Protein AF-A0A7S2GH06-F1 (afdb_monomer_lite)

InterPro domains:
  IPR014729 Rossmann-like alpha/beta/alpha sandwich fold [G3DSA:3.40.50.620] (54-130)
  IPR015413 Methionyl/Leucyl tRNA synthetase [PF09334] (54-128)
  IPR023457 Methionine-tRNA synthetase, type 2 [PTHR43326] (43-130)
  IPR033911 Methioninyl-tRNA synthetase core domain [PR01041] (56-69)
  IPR033911 Methioninyl-tRNA synthetase core domain [PR01041] (88-102)

Secondary structure (DSSP, 8-state):
--------------------------SSTTHHHHHHGGGS------TTTTPPEEEEEEEEEE-SS---HHHHHHHHHHHHHHHHHHHTT-EEEEEEEEE--SHHHHHHHHHHTS-HHHHHHHHHHHHHTT-

pLDDT: mean 76.72, std 24.03, range [38.84, 98.38]

Sequence (131 aa):
ASSRPATLALRRAAAATRAPLAVPLVMTQRVRSLVASAAGTAEVSDLTADAKPFYVTTPIYYVNGSPHLGHAYTTLACDVLARFKRLDGYEVKFLTGTDEHGQKVEQSAVAAGETPQAFADRVSATFRALG

Organism: NCBI:txid156173

Structure (mmCIF, N/CA/C/O backbone):
data_AF-A0A7S2GH06-F1
#
_entry.id   AF-A0A7S2GH06-F1
#
loop_
_atom_site.group_PDB
_atom_site.id
_atom_site.type_symbol
_atom_site.label_atom_id
_atom_site.label_alt_id
_atom_site.label_comp_id
_atom_site.label_asym_id
_atom_site.label_entity_id
_atom_site.label_seq_id
_atom_site.pdbx_PDB_ins_code
_atom_site.Cartn_x
_atom_site.Cartn_y
_atom_site.Cartn_z
_atom_site.occupancy
_atom_site.B_iso_or_equiv
_atom_site.auth_seq_id
_atom_site.auth_comp_id
_atom_site.auth_asym_id
_atom_site.auth_atom_id
_atom_site.pdbx_PDB_model_num
ATOM 1 N N . ALA A 1 1 ? -2.613 62.496 -58.511 1.00 41.72 1 ALA A N 1
ATOM 2 C CA . ALA A 1 1 ? -1.453 61.616 -58.249 1.00 41.72 1 ALA A CA 1
ATOM 3 C C . ALA A 1 1 ? -1.589 61.079 -56.832 1.00 41.72 1 ALA A C 1
ATOM 5 O O . ALA A 1 1 ? -1.888 61.869 -55.958 1.00 41.72 1 ALA A O 1
ATOM 6 N N . SER A 1 2 ? -1.455 59.808 -56.490 1.00 48.66 2 SER A N 1
ATOM 7 C CA . SER A 1 2 ? -1.359 58.550 -57.225 1.00 48.66 2 SER A CA 1
ATOM 8 C C . SER A 1 2 ? -1.659 57.474 -56.180 1.00 48.66 2 SER A C 1
ATOM 10 O O . SER A 1 2 ? -1.098 57.504 -55.087 1.00 48.66 2 SER A O 1
ATOM 12 N N . SER A 1 3 ? -2.527 56.539 -56.521 1.00 49.22 3 SER A N 1
ATOM 13 C CA . SER A 1 3 ? -2.789 55.310 -55.786 1.00 49.22 3 SER A CA 1
ATOM 14 C C . SER A 1 3 ? -1.538 54.425 -55.719 1.00 49.22 3 SER A C 1
ATOM 16 O O . SER A 1 3 ? -0.927 54.158 -56.751 1.00 49.22 3 SER A O 1
ATOM 18 N N . ARG A 1 4 ? -1.191 53.909 -54.531 1.00 48.44 4 ARG A N 1
ATOM 19 C CA . ARG A 1 4 ? -0.442 52.648 -54.368 1.00 48.44 4 ARG A CA 1
ATOM 20 C C . ARG A 1 4 ? -0.920 51.922 -53.099 1.00 48.44 4 ARG A C 1
ATOM 22 O O . ARG A 1 4 ? -1.074 52.578 -52.072 1.00 48.44 4 ARG A O 1
ATOM 29 N N . PRO A 1 5 ? -1.190 50.606 -53.160 1.00 48.47 5 PRO A N 1
ATOM 30 C CA . PRO A 1 5 ? -1.739 49.852 -52.039 1.00 48.47 5 PRO A CA 1
ATOM 31 C C . PRO A 1 5 ? -0.641 49.469 -51.039 1.00 48.47 5 PRO A C 1
ATOM 33 O O . PRO A 1 5 ? 0.493 49.184 -51.422 1.00 48.47 5 PRO A O 1
ATOM 36 N N . ALA A 1 6 ? -0.991 49.425 -49.753 1.00 47.69 6 ALA A N 1
ATOM 37 C CA . ALA A 1 6 ? -0.173 48.790 -48.729 1.00 47.69 6 ALA A CA 1
ATOM 38 C C . ALA A 1 6 ? -0.201 47.270 -48.953 1.00 47.69 6 ALA A C 1
ATOM 40 O O . ALA A 1 6 ? -1.195 46.603 -48.669 1.00 47.69 6 ALA A O 1
ATOM 41 N N . THR A 1 7 ? 0.872 46.721 -49.516 1.00 47.91 7 THR A N 1
ATOM 42 C CA . THR A 1 7 ? 1.028 45.277 -49.700 1.00 47.91 7 THR A CA 1
ATOM 43 C C . THR A 1 7 ? 1.185 44.616 -48.331 1.00 47.91 7 THR A C 1
ATOM 45 O O . THR A 1 7 ? 2.212 44.753 -47.669 1.00 47.91 7 THR A O 1
ATOM 48 N N . LEU A 1 8 ? 0.146 43.902 -47.904 1.00 43.34 8 LEU A N 1
ATOM 49 C CA . LEU A 1 8 ? 0.136 43.035 -46.731 1.00 43.34 8 LEU A CA 1
ATOM 50 C C . LEU A 1 8 ? 1.143 41.890 -46.946 1.00 43.34 8 LEU A C 1
ATOM 52 O O . LEU A 1 8 ? 0.838 40.889 -47.592 1.00 43.34 8 LEU A O 1
ATOM 56 N N . ALA A 1 9 ? 2.362 42.033 -46.426 1.00 42.50 9 ALA A N 1
ATOM 57 C CA . ALA A 1 9 ? 3.323 40.938 -46.377 1.00 42.50 9 ALA A CA 1
ATOM 58 C C . ALA A 1 9 ? 2.892 39.956 -45.277 1.00 42.50 9 ALA A C 1
ATOM 60 O O . ALA A 1 9 ? 3.202 40.129 -44.098 1.00 42.50 9 ALA A O 1
ATOM 61 N N . LEU A 1 10 ? 2.139 38.930 -45.674 1.00 42.72 10 LEU A N 1
ATOM 62 C CA . LEU A 1 10 ? 1.769 37.799 -44.833 1.00 42.72 10 LEU A CA 1
ATOM 63 C C . LEU A 1 10 ? 3.057 37.095 -44.362 1.00 42.72 10 LEU A C 1
ATOM 65 O O . LEU A 1 10 ? 3.658 36.305 -45.092 1.00 42.72 10 LEU A O 1
ATOM 69 N N . ARG A 1 11 ? 3.521 37.394 -43.144 1.00 41.22 11 ARG A N 1
ATOM 70 C CA . ARG A 1 11 ? 4.573 36.609 -42.490 1.00 41.22 11 ARG A CA 1
ATOM 71 C C . ARG A 1 11 ? 4.021 35.205 -42.252 1.00 41.22 11 ARG A C 1
ATOM 73 O O . ARG A 1 11 ? 3.223 34.995 -41.344 1.00 41.22 11 ARG A O 1
ATOM 80 N N . ARG A 1 12 ? 4.446 34.239 -43.071 1.00 39.88 12 ARG A N 1
ATOM 81 C CA . ARG A 1 12 ? 4.288 32.814 -42.766 1.00 39.88 12 ARG A CA 1
ATOM 82 C C . ARG A 1 12 ? 4.950 32.555 -41.413 1.00 39.88 12 ARG A C 1
ATOM 84 O O . ARG A 1 12 ? 6.163 32.701 -41.288 1.00 39.88 12 ARG A O 1
ATOM 91 N N . ALA A 1 13 ? 4.157 32.183 -40.413 1.00 44.97 13 ALA A N 1
ATOM 92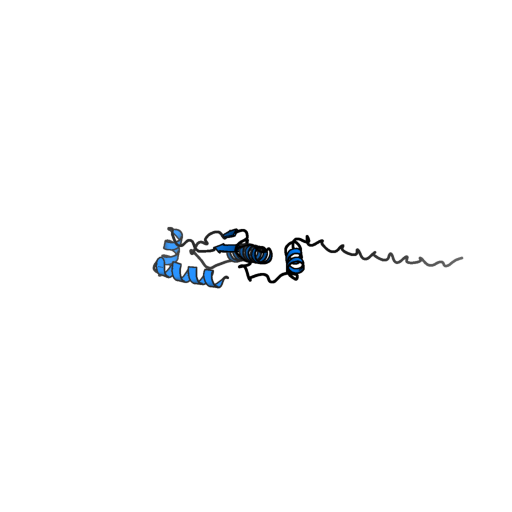 C CA . ALA A 1 13 ? 4.683 31.539 -39.223 1.00 44.97 13 ALA A CA 1
ATOM 93 C C . ALA A 1 13 ? 5.398 30.266 -39.692 1.00 44.97 13 ALA A C 1
ATOM 95 O O . ALA A 1 13 ? 4.770 29.370 -40.260 1.00 44.97 13 ALA A O 1
ATOM 96 N N . ALA A 1 14 ? 6.720 30.220 -39.535 1.00 43.94 14 ALA A N 1
ATOM 97 C CA . ALA A 1 14 ? 7.461 28.986 -39.705 1.00 43.94 14 ALA A CA 1
ATOM 98 C C . ALA A 1 14 ? 6.895 27.991 -38.688 1.00 43.94 14 ALA A C 1
ATOM 100 O O . ALA A 1 14 ? 6.964 28.226 -37.481 1.00 43.94 14 ALA A O 1
ATOM 101 N N . ALA A 1 15 ? 6.277 26.918 -39.179 1.00 47.78 15 ALA A N 1
ATOM 102 C CA . ALA A 1 15 ? 5.907 25.791 -38.349 1.00 47.78 15 ALA A CA 1
ATOM 103 C C . ALA A 1 15 ? 7.196 25.280 -37.701 1.00 47.78 15 ALA A C 1
ATOM 105 O O . ALA A 1 15 ? 8.061 24.728 -38.379 1.00 47.78 15 ALA A O 1
ATOM 106 N N . ALA A 1 16 ? 7.351 25.529 -36.402 1.00 48.31 16 ALA A N 1
ATOM 107 C CA . ALA A 1 16 ? 8.402 24.921 -35.616 1.00 48.31 16 ALA A CA 1
ATOM 108 C C . ALA A 1 16 ? 8.134 23.414 -35.618 1.00 48.31 16 ALA A C 1
ATOM 110 O O . ALA A 1 16 ? 7.308 22.911 -34.857 1.00 48.31 16 ALA A O 1
ATOM 111 N N . THR A 1 17 ? 8.795 22.694 -36.521 1.00 45.53 17 THR A N 1
ATOM 112 C CA . THR A 1 17 ? 8.937 21.244 -36.451 1.00 45.53 17 THR A CA 1
ATOM 113 C C . THR A 1 17 ? 9.560 20.934 -35.100 1.00 45.53 17 THR A C 1
ATOM 115 O O . THR A 1 17 ? 10.760 21.116 -34.901 1.00 45.53 17 THR A O 1
ATOM 118 N N . ARG A 1 18 ? 8.723 20.527 -34.140 1.00 45.78 18 ARG A N 1
ATOM 119 C CA . ARG A 1 18 ? 9.179 19.925 -32.890 1.00 45.78 18 ARG A CA 1
ATOM 120 C C . ARG A 1 18 ? 10.086 18.764 -33.277 1.00 45.78 18 ARG A C 1
ATOM 122 O O . ARG A 1 18 ? 9.625 17.808 -33.897 1.00 45.78 18 ARG A O 1
ATOM 129 N N . ALA A 1 19 ? 11.368 18.878 -32.941 1.00 43.59 19 ALA A N 1
ATOM 130 C CA . ALA A 1 19 ? 12.280 17.751 -32.996 1.00 43.59 19 ALA A CA 1
ATOM 131 C C . ALA A 1 19 ? 11.641 16.586 -32.220 1.00 43.59 19 ALA A C 1
ATOM 133 O O . ALA A 1 19 ? 11.055 16.829 -31.155 1.00 43.59 19 ALA A O 1
ATOM 134 N N . PRO A 1 20 ? 11.697 15.346 -32.733 1.00 42.47 20 PRO A N 1
ATOM 135 C CA . PRO A 1 20 ? 11.229 14.208 -31.966 1.00 42.47 20 PRO A CA 1
ATOM 136 C C . PRO A 1 20 ? 12.015 14.188 -30.654 1.00 42.47 20 PRO A C 1
ATOM 138 O O . PRO A 1 20 ? 13.245 14.260 -30.660 1.00 42.47 20 PRO A O 1
ATOM 141 N N . LEU A 1 21 ? 11.301 14.149 -29.526 1.00 40.09 21 LEU A N 1
ATOM 142 C CA . LEU A 1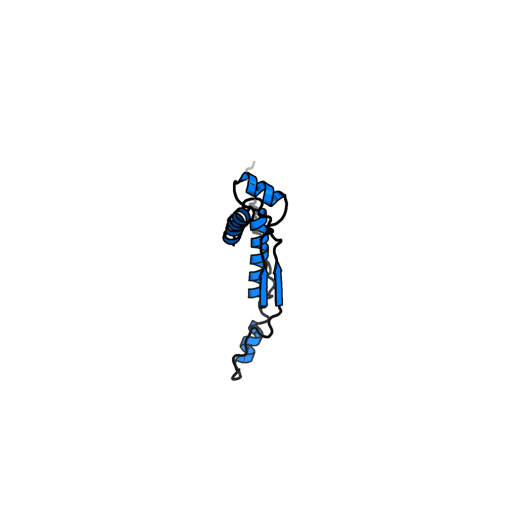 21 ? 11.908 13.843 -28.235 1.00 40.09 21 LEU A CA 1
ATOM 143 C C . LEU A 1 21 ? 12.668 12.531 -28.424 1.00 40.09 21 LEU A C 1
ATOM 145 O O . LEU A 1 21 ? 12.059 11.502 -28.713 1.00 40.09 21 LEU A O 1
ATOM 149 N N . ALA A 1 22 ? 13.995 12.592 -28.336 1.00 40.91 22 ALA A N 1
ATOM 150 C CA . ALA A 1 22 ? 14.839 11.416 -28.367 1.00 40.91 22 ALA A CA 1
ATOM 151 C C . ALA A 1 22 ? 14.491 10.585 -27.132 1.00 40.91 22 ALA A C 1
ATOM 153 O O . ALA A 1 22 ? 14.969 10.853 -26.032 1.00 40.91 22 ALA A O 1
ATOM 154 N N . VAL A 1 23 ? 13.607 9.605 -27.307 1.00 43.12 23 VAL A N 1
ATOM 155 C CA . VAL A 1 23 ? 13.464 8.521 -26.345 1.00 43.12 23 VAL A CA 1
ATOM 156 C C . VAL A 1 23 ? 14.834 7.846 -26.331 1.00 43.12 23 VAL A C 1
ATOM 158 O O . VAL A 1 23 ? 15.273 7.382 -27.389 1.00 43.12 23 VAL A O 1
ATOM 161 N N . PRO A 1 24 ? 15.572 7.866 -25.208 1.00 39.53 24 PRO A N 1
ATOM 162 C CA . PRO A 1 24 ? 16.877 7.240 -25.168 1.00 39.53 24 PRO A CA 1
ATOM 163 C C . PRO A 1 24 ? 16.681 5.773 -25.539 1.00 39.53 24 PRO A C 1
ATOM 165 O O . PRO A 1 24 ? 15.827 5.084 -24.983 1.00 39.53 24 PRO A O 1
ATOM 168 N N . LEU A 1 25 ? 17.446 5.333 -26.536 1.00 48.78 25 LEU A N 1
ATOM 169 C CA . LEU A 1 25 ? 17.474 3.982 -27.080 1.00 48.78 25 LEU A CA 1
ATOM 170 C C . LEU A 1 25 ? 18.063 3.010 -26.038 1.00 48.78 25 LEU A C 1
ATOM 172 O O . LEU A 1 25 ? 19.080 2.371 -26.274 1.00 48.78 25 LEU A O 1
ATOM 176 N N . VAL A 1 26 ? 17.444 2.897 -24.864 1.00 46.16 26 VAL A N 1
ATOM 177 C CA . VAL A 1 26 ? 17.712 1.852 -23.863 1.00 46.16 26 VAL A CA 1
ATOM 178 C C . VAL A 1 26 ? 16.714 0.717 -24.103 1.00 46.16 26 VAL A C 1
ATOM 180 O O . VAL A 1 26 ? 16.029 0.239 -23.215 1.00 46.16 26 VAL A O 1
ATOM 183 N N . MET A 1 27 ? 16.554 0.338 -25.370 1.00 45.56 27 MET A N 1
ATOM 184 C CA . MET A 1 27 ? 15.668 -0.748 -25.797 1.00 45.56 27 MET A CA 1
ATOM 185 C C . MET A 1 27 ? 16.312 -1.537 -26.946 1.00 45.56 27 MET A C 1
ATOM 187 O O . MET A 1 27 ? 15.642 -2.007 -27.857 1.00 45.56 27 MET A O 1
ATOM 191 N N . THR A 1 28 ? 17.646 -1.637 -26.962 1.00 43.97 28 THR A N 1
ATOM 192 C CA . THR A 1 28 ? 18.376 -2.332 -28.042 1.00 43.97 28 THR A CA 1
ATOM 193 C C . THR A 1 28 ? 19.520 -3.229 -27.584 1.00 43.97 28 THR A C 1
ATOM 195 O O . THR A 1 28 ? 19.998 -4.026 -28.391 1.00 43.97 28 THR A O 1
ATOM 198 N N . GLN A 1 29 ? 19.936 -3.216 -26.313 1.00 46.53 29 GLN A N 1
ATOM 199 C CA . GLN A 1 29 ? 21.037 -4.094 -25.892 1.00 46.53 29 GLN A CA 1
ATOM 200 C C . GLN A 1 29 ? 20.652 -5.573 -25.725 1.00 46.53 29 GLN A C 1
ATOM 202 O O . GLN A 1 29 ? 21.541 -6.414 -25.789 1.00 46.53 29 GLN A O 1
ATOM 207 N N . ARG A 1 30 ? 19.361 -5.930 -25.634 1.00 51.22 30 ARG A N 1
ATOM 208 C CA . ARG A 1 30 ? 18.932 -7.347 -25.626 1.00 51.22 30 ARG A CA 1
ATOM 209 C C . ARG A 1 30 ? 18.464 -7.895 -26.980 1.00 51.22 30 ARG A C 1
ATOM 211 O O . ARG A 1 30 ? 18.471 -9.103 -27.166 1.00 51.22 30 ARG A O 1
ATOM 218 N N . VAL A 1 31 ? 18.163 -7.048 -27.971 1.00 42.66 31 VAL A N 1
ATOM 219 C CA . VAL A 1 31 ? 17.833 -7.529 -29.334 1.00 42.66 31 VAL A CA 1
ATOM 220 C C . VAL A 1 31 ? 19.095 -7.947 -30.106 1.00 42.66 31 VAL A C 1
ATOM 222 O O . VAL A 1 31 ? 19.027 -8.780 -31.006 1.00 42.66 31 VAL A O 1
ATOM 225 N N . ARG A 1 32 ? 20.280 -7.449 -29.717 1.00 38.84 32 ARG A N 1
ATOM 226 C CA . ARG A 1 32 ? 21.554 -7.880 -30.317 1.00 38.84 32 ARG A CA 1
ATOM 227 C C . ARG A 1 32 ? 21.957 -9.318 -29.975 1.00 38.84 32 ARG A C 1
ATOM 229 O O . ARG A 1 32 ? 22.604 -9.937 -30.812 1.00 38.84 32 ARG A O 1
ATOM 236 N N . SER A 1 33 ? 21.580 -9.870 -28.815 1.00 39.81 33 SER A N 1
ATOM 237 C CA . SER A 1 33 ? 21.909 -11.278 -28.521 1.00 39.81 33 SER A CA 1
ATOM 238 C C . SER A 1 33 ? 20.970 -12.259 -29.230 1.00 39.81 33 SER A C 1
ATOM 240 O O . SER A 1 33 ? 21.391 -13.363 -29.565 1.00 39.81 33 SER A O 1
ATOM 242 N N . LEU A 1 34 ? 19.741 -11.838 -29.557 1.00 47.16 34 LEU A N 1
ATOM 243 C CA . LEU A 1 34 ? 18.762 -12.696 -30.230 1.00 47.16 34 LEU A CA 1
ATOM 244 C C . LEU A 1 34 ? 19.190 -13.072 -31.661 1.00 47.16 34 LEU A C 1
ATOM 246 O O . LEU A 1 34 ? 18.921 -14.177 -32.116 1.00 47.16 34 LEU A O 1
ATOM 250 N N . VAL A 1 35 ? 19.903 -12.180 -32.359 1.00 45.97 35 VAL A N 1
ATOM 251 C CA . VAL A 1 35 ? 20.387 -12.434 -33.731 1.00 45.97 35 VAL A CA 1
ATOM 252 C C . VAL A 1 35 ? 21.715 -13.208 -33.744 1.00 45.97 35 VAL A C 1
ATOM 254 O O . VAL A 1 35 ? 22.010 -13.896 -34.716 1.00 45.97 35 VAL A O 1
ATOM 257 N N . ALA A 1 36 ? 22.494 -13.175 -32.656 1.00 44.28 36 ALA A N 1
ATOM 258 C CA . ALA A 1 36 ? 23.719 -13.973 -32.532 1.00 44.28 36 ALA A CA 1
ATOM 259 C C . ALA A 1 36 ? 23.437 -15.461 -32.236 1.00 44.28 36 ALA A C 1
ATOM 261 O O . ALA A 1 36 ? 24.230 -16.323 -32.603 1.00 44.28 36 ALA A O 1
ATOM 262 N N . SER A 1 37 ? 22.295 -15.771 -31.610 1.00 45.72 37 SER A N 1
ATOM 263 C CA . SER A 1 37 ? 21.921 -17.139 -31.219 1.00 45.72 37 SER A CA 1
ATOM 264 C C . SER A 1 37 ? 21.328 -17.987 -32.354 1.00 45.72 37 SER A C 1
ATOM 266 O O . SER A 1 37 ? 21.136 -19.186 -32.173 1.00 45.72 37 SER A O 1
ATOM 268 N N . ALA A 1 38 ? 21.043 -17.416 -33.528 1.00 49.47 38 ALA A N 1
ATOM 269 C CA . ALA A 1 38 ? 20.403 -18.144 -34.630 1.00 49.47 38 ALA A CA 1
ATOM 270 C C . ALA A 1 38 ? 21.324 -19.163 -35.343 1.00 49.47 38 ALA A C 1
ATOM 272 O O . ALA A 1 38 ? 20.875 -19.853 -36.254 1.00 49.47 38 ALA A O 1
ATOM 273 N N . ALA A 1 39 ? 22.599 -19.268 -34.946 1.00 52.34 39 ALA A N 1
ATOM 274 C CA . ALA A 1 39 ? 23.596 -20.142 -35.574 1.00 52.34 39 ALA A CA 1
ATOM 275 C C . ALA A 1 39 ? 23.965 -21.398 -34.756 1.00 52.34 39 ALA A C 1
ATOM 277 O O . ALA A 1 39 ? 24.857 -22.140 -35.158 1.00 52.34 39 ALA A O 1
ATOM 278 N N . GLY A 1 40 ? 23.302 -21.669 -33.629 1.00 42.84 40 GLY A N 1
ATOM 279 C CA . GLY A 1 40 ? 23.596 -22.848 -32.816 1.00 42.84 40 GLY A CA 1
ATOM 280 C C . GLY A 1 40 ? 22.371 -23.325 -32.056 1.00 42.84 40 GLY A C 1
ATOM 281 O O . GLY A 1 40 ? 21.624 -22.517 -31.514 1.00 42.84 40 GLY A O 1
ATOM 282 N N . THR A 1 41 ? 22.168 -24.640 -32.032 1.00 47.28 41 THR A N 1
ATOM 283 C CA . THR A 1 41 ? 21.196 -25.332 -31.180 1.00 47.28 41 THR A CA 1
ATOM 284 C C . THR A 1 41 ? 21.442 -24.946 -29.720 1.00 47.28 41 THR A C 1
ATOM 286 O O . THR A 1 41 ? 22.324 -25.505 -29.072 1.00 47.28 41 THR A O 1
ATOM 289 N N . ALA A 1 42 ? 20.720 -23.942 -29.231 1.00 46.69 42 ALA A N 1
ATOM 290 C CA . ALA A 1 42 ? 20.826 -23.453 -27.867 1.00 46.69 42 ALA A CA 1
ATOM 291 C C . ALA A 1 42 ? 19.669 -24.027 -27.048 1.00 46.69 42 ALA A C 1
ATOM 293 O O . ALA A 1 42 ? 18.500 -23.767 -27.335 1.00 46.69 42 ALA A O 1
ATOM 294 N N . GLU A 1 43 ? 20.027 -24.829 -26.047 1.00 47.69 43 GLU A N 1
ATOM 295 C CA . GLU A 1 43 ? 19.182 -25.183 -24.909 1.00 47.69 43 GLU A CA 1
ATOM 296 C C . GLU A 1 43 ? 18.432 -23.941 -24.409 1.00 47.69 43 GLU A C 1
ATOM 298 O O . GLU A 1 43 ? 19.015 -22.857 -24.308 1.00 47.69 43 GLU A O 1
ATOM 303 N N . VAL A 1 44 ? 17.144 -24.094 -24.095 1.00 49.31 44 VAL A N 1
ATOM 304 C CA . VAL A 1 44 ? 16.319 -23.035 -23.502 1.00 49.31 44 VAL A CA 1
ATOM 305 C C . VAL A 1 44 ? 16.795 -22.832 -22.063 1.00 49.31 44 VAL A C 1
ATOM 307 O O . VAL A 1 44 ? 16.210 -23.355 -21.118 1.00 49.31 44 VAL A O 1
ATOM 310 N N . SER A 1 45 ? 17.911 -22.127 -21.887 1.00 52.97 45 SER A N 1
ATOM 311 C CA . SER A 1 45 ? 18.326 -21.650 -20.578 1.00 52.97 45 SER A CA 1
ATOM 312 C C . SER A 1 45 ? 17.324 -20.599 -20.117 1.00 52.97 45 SER A C 1
ATOM 314 O O . SER A 1 45 ? 16.865 -19.755 -20.890 1.00 52.97 45 SER A O 1
ATOM 316 N N . ASP A 1 46 ? 16.932 -20.703 -18.852 1.00 56.19 46 ASP A N 1
ATOM 317 C CA . ASP A 1 46 ? 16.000 -19.790 -18.213 1.00 56.19 46 ASP A CA 1
ATOM 318 C C . ASP A 1 46 ? 16.502 -18.344 -18.362 1.00 56.19 46 ASP A C 1
ATOM 320 O O . ASP A 1 46 ? 17.454 -17.920 -17.706 1.00 56.19 46 ASP A O 1
ATOM 324 N N . LEU A 1 47 ? 15.861 -17.583 -19.254 1.00 54.78 47 LEU A N 1
ATOM 325 C CA . LEU A 1 47 ? 16.188 -16.189 -19.582 1.00 54.78 47 LEU A CA 1
ATOM 326 C C . LEU A 1 47 ? 16.095 -15.245 -18.366 1.00 54.78 47 LEU A C 1
ATOM 328 O O . LEU A 1 47 ? 16.430 -14.060 -18.483 1.00 54.78 47 LEU A O 1
ATOM 332 N N . THR A 1 48 ? 15.624 -15.747 -17.221 1.00 54.81 48 THR A N 1
ATOM 333 C CA . THR A 1 48 ? 15.510 -15.012 -15.961 1.00 54.81 48 THR A CA 1
ATOM 334 C C . THR A 1 48 ? 16.708 -15.188 -15.025 1.00 54.81 48 THR A C 1
ATOM 336 O O . THR A 1 48 ? 16.906 -14.330 -14.169 1.00 54.81 48 THR A O 1
ATOM 339 N N . ALA A 1 49 ? 17.567 -16.197 -15.226 1.00 58.75 49 ALA A N 1
ATOM 340 C CA . ALA A 1 49 ? 18.666 -16.510 -14.303 1.00 58.75 49 ALA 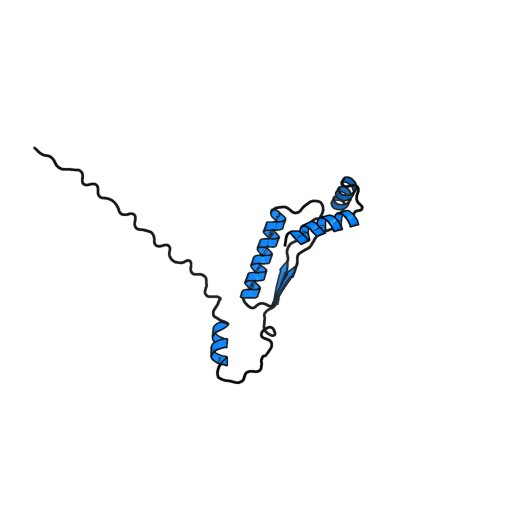A CA 1
ATOM 341 C C . ALA A 1 49 ? 19.731 -15.394 -14.166 1.00 58.75 49 ALA A C 1
ATOM 343 O O . ALA A 1 49 ? 20.406 -15.315 -13.144 1.00 58.75 49 ALA A O 1
ATOM 344 N N . ASP A 1 50 ? 19.840 -14.501 -15.160 1.00 74.88 50 ASP A N 1
ATOM 345 C CA . ASP A 1 50 ? 20.755 -13.343 -15.175 1.00 74.88 50 ASP A CA 1
ATOM 346 C C . ASP A 1 50 ? 20.033 -11.983 -15.020 1.00 74.88 50 ASP A C 1
ATOM 348 O O . ASP A 1 50 ? 20.618 -10.912 -15.230 1.00 74.88 50 ASP A O 1
ATOM 352 N N . ALA A 1 51 ? 18.732 -11.972 -14.710 1.00 84.25 51 ALA A N 1
ATOM 353 C CA . ALA A 1 51 ? 17.989 -10.727 -14.536 1.00 84.25 51 ALA A CA 1
ATOM 354 C C . ALA A 1 51 ? 18.408 -10.024 -13.233 1.00 84.25 51 ALA A C 1
ATOM 356 O O . ALA A 1 51 ? 18.344 -10.587 -12.144 1.00 84.25 51 ALA A O 1
ATOM 357 N N . LYS A 1 52 ? 18.827 -8.754 -13.319 1.00 95.12 52 LYS A N 1
ATOM 358 C CA . LYS A 1 52 ? 19.203 -7.984 -12.125 1.00 95.12 52 LYS A CA 1
ATOM 359 C C . LYS A 1 52 ? 17.961 -7.772 -11.240 1.00 95.12 52 LYS A C 1
ATOM 361 O O . LYS A 1 52 ? 16.948 -7.302 -11.765 1.00 95.12 52 LYS A O 1
ATOM 366 N N . PRO A 1 53 ? 18.026 -8.028 -9.920 1.00 97.38 53 PRO A N 1
ATOM 367 C CA . PRO A 1 53 ? 16.890 -7.798 -9.041 1.00 97.38 53 PRO A CA 1
ATOM 368 C C . PRO A 1 53 ? 16.620 -6.300 -8.861 1.00 97.38 53 PRO A C 1
ATOM 370 O O . PRO A 1 53 ? 17.539 -5.477 -8.777 1.00 97.38 53 PRO A O 1
ATOM 373 N N . PHE A 1 54 ? 15.342 -5.942 -8.772 1.00 98.06 54 PHE A N 1
ATOM 374 C CA . PHE A 1 54 ? 14.869 -4.595 -8.474 1.00 98.06 54 PHE A CA 1
ATOM 375 C C . PHE A 1 54 ? 13.690 -4.661 -7.503 1.00 98.06 54 PHE A C 1
ATOM 377 O O . PHE A 1 54 ? 12.664 -5.278 -7.790 1.00 98.06 54 PHE A O 1
ATOM 384 N N . TYR A 1 55 ? 13.827 -4.006 -6.351 1.00 98.38 55 TYR A N 1
ATOM 385 C CA . TYR A 1 55 ? 12.785 -3.968 -5.331 1.00 98.38 55 TYR A CA 1
ATOM 386 C C . TYR A 1 55 ? 12.306 -2.534 -5.127 1.00 98.38 55 TYR A C 1
ATOM 388 O O . TYR A 1 55 ? 13.087 -1.660 -4.756 1.00 98.38 55 TYR A O 1
ATOM 396 N N . VAL A 1 56 ? 11.020 -2.296 -5.371 1.00 98.19 56 VAL A N 1
ATOM 397 C CA . VAL A 1 56 ? 10.354 -1.016 -5.121 1.00 98.19 56 VAL A CA 1
ATOM 398 C C . VAL A 1 56 ? 9.231 -1.202 -4.107 1.00 98.19 56 VAL A C 1
ATOM 400 O O . VAL A 1 56 ? 8.543 -2.225 -4.097 1.00 98.19 56 VAL A O 1
ATOM 403 N N . THR A 1 57 ? 9.057 -0.210 -3.238 1.00 98.38 57 THR A N 1
ATOM 404 C CA . THR A 1 57 ? 8.018 -0.181 -2.207 1.00 98.38 57 THR A CA 1
ATOM 405 C C . THR A 1 57 ? 7.238 1.127 -2.279 1.00 98.38 57 THR A C 1
ATOM 407 O O . THR A 1 57 ? 7.785 2.154 -2.687 1.00 98.38 57 THR A O 1
ATOM 410 N N . THR A 1 58 ? 5.970 1.103 -1.875 1.00 98.00 58 THR A N 1
ATOM 411 C CA . THR A 1 58 ? 5.297 2.315 -1.384 1.00 98.00 58 THR A CA 1
ATOM 412 C C . THR A 1 58 ? 5.550 2.466 0.120 1.00 98.00 58 THR A C 1
ATOM 414 O O . THR A 1 58 ? 5.918 1.492 0.783 1.00 98.00 58 THR A O 1
ATOM 417 N N . PRO A 1 59 ? 5.276 3.639 0.714 1.00 97.31 59 PRO A N 1
ATOM 418 C CA . PRO A 1 59 ? 4.960 3.700 2.136 1.00 97.31 59 PRO A CA 1
ATOM 419 C C . PRO A 1 59 ? 3.787 2.764 2.468 1.00 97.31 59 PRO A C 1
ATOM 421 O O . PRO A 1 59 ? 2.939 2.509 1.608 1.00 97.31 59 PRO A O 1
ATOM 424 N N . ILE A 1 60 ? 3.720 2.291 3.710 1.00 96.38 60 ILE A N 1
ATOM 425 C CA . ILE A 1 60 ? 2.522 1.630 4.240 1.00 96.38 60 ILE A CA 1
ATOM 426 C C . ILE A 1 60 ? 1.474 2.691 4.599 1.00 96.38 60 ILE A C 1
ATOM 428 O O . ILE A 1 60 ? 1.804 3.716 5.196 1.00 96.38 60 ILE A O 1
ATOM 432 N N . TYR A 1 61 ? 0.227 2.490 4.177 1.00 96.06 61 TYR A N 1
ATOM 433 C CA . TYR A 1 61 ? -0.833 3.491 4.313 1.00 96.06 61 TYR A CA 1
ATOM 434 C C . TYR A 1 61 ? -1.628 3.317 5.607 1.00 96.06 61 TYR A C 1
ATOM 436 O O . TYR A 1 61 ? -2.089 2.219 5.908 1.00 96.06 61 TYR A O 1
ATOM 444 N N . TYR A 1 62 ? -1.834 4.400 6.358 1.00 94.44 62 TYR A N 1
ATOM 445 C CA . TYR A 1 62 ? -2.633 4.355 7.583 1.00 94.44 62 TYR A CA 1
ATOM 446 C C . TYR A 1 62 ? -4.103 4.040 7.289 1.00 94.44 62 TYR A C 1
ATOM 448 O O . TYR A 1 62 ? -4.726 4.665 6.430 1.00 94.44 62 TYR A O 1
ATOM 456 N N . VAL A 1 63 ? -4.679 3.115 8.058 1.00 92.31 63 VAL A N 1
ATOM 457 C CA . VAL A 1 63 ? -6.078 2.673 7.896 1.00 92.31 63 VAL A CA 1
ATOM 458 C C . VAL A 1 63 ? -7.093 3.498 8.684 1.00 92.31 63 VAL A C 1
ATOM 460 O O . VAL A 1 63 ? -8.211 3.058 8.910 1.00 92.31 63 VAL A O 1
ATOM 463 N N . ASN A 1 64 ? -6.760 4.719 9.096 1.00 88.75 64 ASN A N 1
ATOM 464 C CA . ASN A 1 64 ? -7.683 5.590 9.833 1.00 88.75 64 ASN A CA 1
ATOM 465 C C . ASN A 1 64 ? -8.817 6.177 8.964 1.00 88.75 64 ASN A C 1
ATOM 467 O O . ASN A 1 64 ? -9.683 6.882 9.477 1.00 88.75 64 ASN A O 1
ATOM 471 N N . GLY A 1 65 ? -8.812 5.927 7.653 1.00 85.62 65 GLY A N 1
ATOM 472 C CA . GLY A 1 65 ? -9.813 6.424 6.716 1.00 85.62 65 GLY A CA 1
ATOM 473 C C . GLY A 1 65 ? -9.723 5.752 5.347 1.00 85.62 65 GLY A C 1
ATOM 474 O O . GLY A 1 65 ? -8.903 4.865 5.122 1.00 85.62 65 GLY A O 1
ATOM 475 N N . SER A 1 66 ? -10.588 6.174 4.423 1.00 90.25 66 SER A N 1
ATOM 476 C CA . SER A 1 66 ? -10.606 5.639 3.055 1.00 90.25 66 SER A CA 1
ATOM 477 C C . SER A 1 66 ? -9.402 6.110 2.224 1.00 90.25 66 SER A C 1
ATOM 479 O O . SER A 1 66 ? -8.895 7.216 2.448 1.00 90.25 66 SER A O 1
ATOM 481 N N . PRO A 1 67 ? -8.969 5.325 1.219 1.00 93.62 67 PRO A N 1
ATOM 482 C CA . PRO A 1 67 ? -7.957 5.745 0.265 1.00 93.62 67 PRO A CA 1
ATOM 483 C C . PRO A 1 67 ? -8.298 7.079 -0.415 1.00 93.62 67 PRO A C 1
ATOM 485 O O . PRO A 1 67 ? -9.457 7.367 -0.705 1.00 93.62 67 PRO A O 1
ATOM 488 N N . HIS A 1 68 ? -7.278 7.887 -0.710 1.00 94.56 68 HIS A N 1
ATOM 489 C CA . HIS A 1 68 ? -7.427 9.194 -1.352 1.00 94.56 68 HIS A CA 1
ATOM 490 C C . HIS A 1 68 ? -6.362 9.403 -2.433 1.00 94.56 68 HIS A C 1
ATOM 492 O O . HIS A 1 68 ? -5.442 8.595 -2.579 1.00 94.56 68 HIS A O 1
ATOM 498 N N . LEU A 1 69 ? -6.419 10.537 -3.140 1.00 94.81 69 LEU A N 1
ATOM 499 C CA . LEU A 1 69 ? -5.544 10.838 -4.281 1.00 94.81 69 LEU A CA 1
ATOM 500 C C . LEU A 1 69 ? -4.046 10.665 -3.975 1.00 94.81 69 LEU A C 1
ATOM 502 O O . LEU A 1 69 ? -3.319 10.129 -4.801 1.00 94.81 69 LEU A O 1
ATOM 506 N N . GLY A 1 70 ? -3.585 11.051 -2.781 1.00 95.19 70 GLY A N 1
ATOM 507 C CA . GLY A 1 70 ? -2.187 10.836 -2.376 1.00 95.19 70 GLY A CA 1
ATOM 508 C C . GLY A 1 70 ? -1.748 9.360 -2.347 1.00 95.19 70 GLY A C 1
ATOM 509 O O . GLY A 1 70 ? -0.636 9.042 -2.777 1.00 95.19 70 GLY A O 1
ATOM 510 N N . HIS A 1 71 ? -2.625 8.450 -1.907 1.00 96.06 71 HIS A N 1
ATOM 511 C CA . HIS A 1 71 ? -2.370 7.007 -1.929 1.00 96.06 71 HIS A CA 1
ATOM 512 C C . HIS A 1 71 ? -2.323 6.496 -3.373 1.00 96.06 71 HIS A C 1
ATOM 514 O O . HIS A 1 71 ? -1.376 5.808 -3.754 1.00 96.06 71 HIS A O 1
ATOM 520 N N . ALA A 1 72 ? -3.290 6.919 -4.196 1.00 95.31 72 ALA A N 1
ATOM 521 C CA . ALA A 1 72 ? -3.372 6.543 -5.605 1.00 95.31 72 ALA A CA 1
ATOM 522 C C . ALA A 1 72 ? -2.143 7.011 -6.397 1.00 95.31 72 ALA A C 1
ATOM 524 O O . ALA A 1 72 ? -1.544 6.229 -7.127 1.00 95.31 72 ALA A O 1
ATOM 525 N N . TYR A 1 73 ? -1.723 8.264 -6.207 1.00 96.81 73 TYR A N 1
ATOM 526 C CA . TYR A 1 73 ? -0.557 8.842 -6.871 1.00 96.81 73 TYR A CA 1
ATOM 527 C C . TYR A 1 73 ? 0.713 8.037 -6.594 1.00 96.81 73 TYR A C 1
ATOM 529 O O . TYR A 1 73 ? 1.424 7.644 -7.517 1.00 96.81 73 TYR A O 1
ATOM 537 N N . THR A 1 74 ? 0.978 7.766 -5.317 1.00 97.00 74 THR A N 1
ATOM 538 C CA . THR A 1 74 ? 2.192 7.054 -4.908 1.00 97.00 74 THR A CA 1
ATOM 539 C C . THR A 1 74 ? 2.173 5.607 -5.401 1.00 97.00 74 THR A C 1
ATOM 541 O O . THR A 1 74 ? 3.166 5.138 -5.954 1.00 97.00 74 THR A O 1
ATOM 544 N N . THR A 1 75 ? 1.031 4.923 -5.273 1.00 97.06 75 THR A N 1
ATOM 545 C CA . THR A 1 75 ? 0.851 3.551 -5.776 1.00 97.06 75 THR A CA 1
ATOM 546 C C . THR A 1 75 ? 1.077 3.490 -7.285 1.00 97.06 75 THR A C 1
ATOM 548 O O . THR A 1 75 ? 1.852 2.659 -7.754 1.00 97.06 75 THR A O 1
ATOM 551 N N . LEU A 1 76 ? 0.479 4.418 -8.039 1.00 96.75 76 LEU A N 1
ATOM 552 C CA . LEU A 1 76 ? 0.611 4.495 -9.492 1.00 96.75 76 LEU A CA 1
ATOM 553 C C . LEU A 1 76 ? 2.056 4.769 -9.921 1.00 96.75 76 LEU A C 1
ATOM 555 O O . LEU A 1 76 ? 2.557 4.121 -10.836 1.00 96.75 76 LEU A O 1
ATOM 559 N N . ALA A 1 77 ? 2.745 5.703 -9.262 1.00 97.94 77 ALA A N 1
ATOM 560 C CA . ALA A 1 77 ? 4.137 6.013 -9.574 1.00 97.94 77 ALA A CA 1
ATOM 561 C C . ALA A 1 77 ? 5.049 4.787 -9.381 1.00 97.94 77 ALA A C 1
ATOM 563 O O . ALA A 1 77 ? 5.869 4.478 -10.251 1.00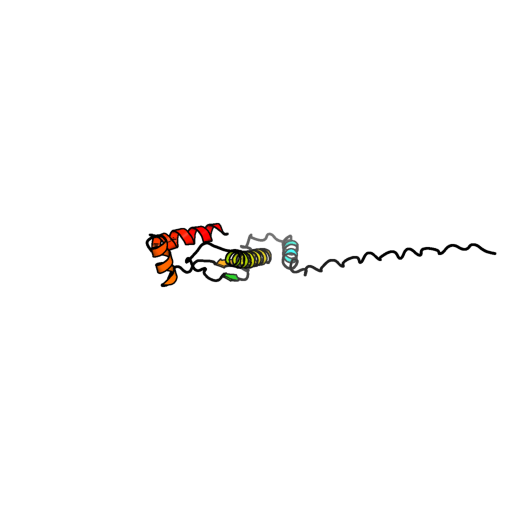 97.94 77 ALA A O 1
ATOM 564 N N . CYS A 1 78 ? 4.878 4.058 -8.274 1.00 98.00 78 CYS A N 1
ATOM 565 C CA . CYS A 1 78 ? 5.631 2.836 -8.001 1.00 98.00 78 CYS A CA 1
ATOM 566 C C . CYS A 1 78 ? 5.266 1.692 -8.962 1.00 98.00 78 CYS A C 1
ATOM 568 O O . CYS A 1 78 ? 6.168 0.987 -9.415 1.00 98.00 78 CYS A O 1
ATOM 570 N N . ASP A 1 79 ? 3.989 1.532 -9.327 1.00 97.88 79 ASP A N 1
ATOM 571 C CA . ASP A 1 79 ? 3.548 0.522 -10.298 1.00 97.88 79 ASP A CA 1
ATOM 572 C C . ASP A 1 79 ? 4.120 0.788 -11.699 1.00 97.88 79 ASP A C 1
ATOM 574 O O . ASP A 1 79 ? 4.696 -0.109 -12.319 1.00 97.88 79 ASP A O 1
ATOM 578 N N . VAL A 1 80 ? 4.057 2.037 -12.177 1.00 98.31 80 VAL A N 1
ATOM 579 C CA . VAL A 1 80 ? 4.650 2.439 -13.463 1.00 98.31 80 VAL A CA 1
ATOM 580 C C . VAL A 1 80 ? 6.151 2.152 -13.476 1.00 98.31 80 VAL A C 1
ATOM 582 O O . VAL A 1 80 ? 6.658 1.579 -14.442 1.00 98.31 80 VAL A O 1
ATOM 585 N N . LEU A 1 81 ? 6.863 2.478 -12.394 1.00 98.38 81 LEU A N 1
ATOM 586 C CA . LEU A 1 81 ? 8.290 2.185 -12.271 1.00 98.38 81 LEU A CA 1
ATOM 587 C C . LEU A 1 81 ? 8.571 0.674 -12.265 1.00 98.38 81 LEU A C 1
ATOM 589 O O . LEU A 1 81 ? 9.487 0.217 -12.951 1.00 98.38 81 LEU A O 1
ATOM 593 N N . ALA A 1 82 ? 7.776 -0.108 -11.532 1.00 98.38 82 ALA A N 1
ATOM 594 C CA . ALA A 1 82 ? 7.903 -1.560 -11.490 1.00 98.38 82 ALA A CA 1
ATOM 595 C C . ALA A 1 82 ? 7.691 -2.179 -12.880 1.00 98.38 82 ALA A C 1
ATOM 597 O O . ALA A 1 82 ? 8.489 -3.005 -13.321 1.00 98.38 82 ALA A O 1
ATOM 598 N N . ARG A 1 83 ? 6.650 -1.756 -13.606 1.00 98.19 83 ARG A N 1
ATOM 599 C CA . ARG A 1 83 ? 6.372 -2.204 -14.981 1.00 98.19 83 ARG A CA 1
ATOM 600 C C . ARG A 1 83 ? 7.484 -1.808 -15.939 1.00 98.19 83 ARG A C 1
ATOM 602 O O . ARG A 1 83 ? 7.935 -2.651 -16.707 1.00 98.19 83 ARG A O 1
ATOM 609 N N . PHE A 1 84 ? 7.964 -0.570 -15.854 1.00 98.25 84 PHE A N 1
ATOM 610 C CA . PHE A 1 84 ? 9.085 -0.106 -16.663 1.00 98.25 84 PHE A CA 1
ATOM 611 C C . PHE A 1 84 ? 10.331 -0.972 -16.437 1.00 98.25 84 PHE A C 1
ATOM 613 O O . PHE A 1 84 ? 10.961 -1.399 -17.398 1.00 98.25 84 PHE A O 1
ATOM 620 N N . LYS A 1 85 ? 10.645 -1.323 -15.184 1.00 97.56 85 LYS A N 1
ATOM 621 C CA . LYS A 1 85 ? 11.791 -2.187 -14.876 1.00 97.56 85 LYS A CA 1
ATOM 622 C C . LYS A 1 85 ? 11.624 -3.636 -15.316 1.00 97.56 85 LYS A C 1
ATOM 624 O O . LYS A 1 85 ? 12.600 -4.231 -15.765 1.00 97.56 85 LYS A O 1
ATOM 629 N N . ARG A 1 86 ? 10.403 -4.177 -15.295 1.00 97.19 86 ARG A N 1
ATOM 630 C CA . ARG A 1 86 ? 10.121 -5.487 -15.907 1.00 97.19 86 ARG A CA 1
ATOM 631 C C . ARG A 1 86 ? 10.381 -5.460 -17.416 1.00 97.19 86 ARG A C 1
ATOM 633 O O . ARG A 1 86 ? 11.010 -6.374 -17.935 1.00 97.19 86 ARG A O 1
ATOM 640 N N . LEU A 1 87 ? 9.956 -4.397 -18.106 1.00 96.38 87 LEU A N 1
ATOM 641 C CA . LEU A 1 87 ? 10.218 -4.215 -19.542 1.00 96.38 87 LEU A CA 1
ATOM 642 C C . LEU A 1 87 ? 11.717 -4.039 -19.855 1.00 96.38 87 LEU A C 1
ATOM 644 O O . LEU A 1 87 ? 12.177 -4.476 -20.904 1.00 96.38 87 LEU A O 1
ATOM 648 N N . ASP A 1 88 ? 12.476 -3.455 -18.926 1.00 95.19 88 ASP A N 1
ATOM 649 C CA . ASP A 1 88 ? 13.939 -3.279 -18.974 1.00 95.19 88 ASP A CA 1
ATOM 650 C C . ASP A 1 88 ? 14.713 -4.580 -18.624 1.00 95.19 88 ASP A C 1
ATOM 652 O O . ASP A 1 88 ? 15.940 -4.591 -18.545 1.00 95.19 88 ASP A O 1
ATOM 656 N N . GLY A 1 89 ? 14.011 -5.704 -18.407 1.00 92.75 89 GLY A N 1
ATOM 657 C CA . GLY A 1 89 ? 14.608 -7.029 -18.189 1.00 92.75 89 GLY A CA 1
ATOM 658 C C . GLY A 1 89 ? 15.082 -7.316 -16.760 1.00 92.75 89 GLY A C 1
ATOM 659 O O . GLY A 1 89 ? 15.920 -8.199 -16.574 1.00 92.75 89 GLY A O 1
ATOM 660 N N . TYR A 1 90 ? 14.581 -6.578 -15.765 1.00 97.00 90 TYR A N 1
ATOM 661 C CA . TYR A 1 90 ? 14.863 -6.819 -14.345 1.00 97.00 90 TYR A CA 1
ATOM 662 C C . TYR A 1 90 ? 13.908 -7.854 -13.742 1.00 97.00 90 TYR A C 1
ATOM 664 O O . TYR A 1 90 ? 12.733 -7.928 -14.113 1.00 97.00 90 TYR A O 1
ATOM 672 N N . GLU A 1 91 ? 14.384 -8.574 -12.727 1.00 97.19 91 GLU A N 1
ATOM 673 C CA . GLU A 1 91 ? 13.528 -9.342 -11.824 1.00 97.19 91 GLU A CA 1
ATOM 674 C C . GLU A 1 91 ? 12.932 -8.379 -10.786 1.00 97.19 91 GLU A C 1
ATOM 676 O O . GLU A 1 91 ? 13.638 -7.857 -9.921 1.00 97.19 91 GLU A O 1
ATOM 681 N N . VAL A 1 92 ? 11.638 -8.069 -10.901 1.00 98.00 92 VAL A N 1
ATOM 682 C CA . VAL A 1 92 ? 11.018 -6.987 -10.120 1.00 98.00 92 VAL A CA 1
ATOM 683 C C . VAL A 1 92 ? 10.090 -7.506 -9.031 1.00 98.00 92 VAL A C 1
ATOM 685 O O . VAL A 1 92 ? 9.064 -8.124 -9.327 1.00 98.00 92 VAL A O 1
ATOM 688 N N . LYS A 1 93 ? 10.353 -7.090 -7.787 1.00 98.31 93 LYS A N 1
ATOM 689 C CA . LYS A 1 93 ? 9.391 -7.149 -6.681 1.00 98.31 93 LYS A CA 1
ATOM 690 C C . LYS A 1 93 ? 8.813 -5.757 -6.420 1.00 98.31 93 LYS A C 1
ATOM 692 O O . LYS A 1 93 ? 9.551 -4.778 -6.328 1.00 98.31 93 LYS A O 1
ATOM 697 N N . PHE A 1 94 ? 7.492 -5.670 -6.296 1.00 97.94 94 PHE A N 1
ATOM 698 C CA . PHE A 1 94 ? 6.785 -4.456 -5.889 1.00 97.94 94 PHE A CA 1
ATOM 699 C C . PHE A 1 94 ? 5.956 -4.772 -4.642 1.00 97.94 94 PHE A C 1
ATOM 701 O O . PHE A 1 94 ? 5.145 -5.694 -4.682 1.00 97.94 94 PHE A O 1
ATOM 708 N N . LEU A 1 95 ? 6.196 -4.056 -3.538 1.00 97.88 95 LEU A N 1
ATOM 709 C CA . LEU A 1 95 ? 5.462 -4.218 -2.280 1.00 97.88 95 LEU A CA 1
ATOM 710 C C . LEU A 1 95 ? 4.721 -2.927 -1.904 1.00 97.88 95 LEU A C 1
ATOM 712 O O . LEU A 1 95 ? 5.266 -1.828 -1.967 1.00 97.88 95 LEU A O 1
ATOM 716 N N . THR A 1 96 ? 3.487 -3.091 -1.453 1.00 97.06 96 THR A N 1
ATOM 717 C CA . THR A 1 96 ? 2.659 -2.055 -0.834 1.00 97.06 96 THR A CA 1
ATOM 718 C C . THR A 1 96 ? 1.923 -2.669 0.359 1.00 97.06 96 THR A C 1
ATOM 720 O O . THR A 1 96 ? 1.964 -3.889 0.541 1.00 97.06 96 THR A O 1
ATOM 723 N N . GLY A 1 97 ? 1.277 -1.857 1.190 1.00 96.50 97 GLY A N 1
ATOM 724 C CA . GLY A 1 97 ? 0.556 -2.355 2.355 1.00 96.50 97 GLY A CA 1
ATOM 725 C C . GLY A 1 97 ? -0.057 -1.255 3.207 1.00 96.50 97 GLY A C 1
ATOM 726 O O . GLY A 1 97 ? -0.046 -0.076 2.848 1.00 96.50 97 GLY A O 1
ATOM 727 N N . THR A 1 98 ? -0.580 -1.670 4.352 1.00 97.19 98 THR A N 1
ATOM 728 C CA . THR A 1 98 ? -1.288 -0.835 5.318 1.00 97.19 98 THR A CA 1
ATOM 729 C C . THR A 1 98 ? -0.583 -0.836 6.668 1.00 97.19 98 THR A C 1
ATOM 731 O O . THR A 1 98 ? 0.029 -1.829 7.059 1.00 97.19 98 THR A O 1
ATOM 734 N N . ASP A 1 99 ? -0.659 0.289 7.374 1.00 96.56 99 ASP A N 1
ATOM 735 C CA . ASP A 1 99 ? -0.304 0.388 8.787 1.00 96.56 99 ASP A CA 1
ATOM 736 C C . ASP A 1 99 ? -1.591 0.421 9.616 1.00 96.56 99 ASP A C 1
ATOM 738 O O . ASP A 1 99 ? -2.413 1.337 9.503 1.00 96.56 99 ASP A O 1
ATOM 742 N N . GLU A 1 100 ? -1.773 -0.638 10.398 1.00 96.50 100 GLU A N 1
ATOM 743 C CA . GLU A 1 100 ? -3.032 -0.999 11.051 1.00 96.50 100 GLU A CA 1
ATOM 744 C C . GLU A 1 100 ? -3.020 -0.747 12.563 1.00 96.50 100 GLU A C 1
ATOM 746 O O . GLU A 1 100 ? -4.024 -0.964 13.238 1.00 96.50 100 GLU A O 1
ATOM 751 N N . HIS A 1 101 ? -1.906 -0.252 13.107 1.00 94.81 101 HIS A N 1
ATOM 752 C CA . HIS A 1 101 ? -1.746 -0.044 14.543 1.00 94.81 101 HIS A CA 1
ATOM 753 C C . HIS A 1 101 ? -1.806 1.442 14.931 1.00 94.81 101 HIS A C 1
ATOM 755 O O . HIS A 1 101 ? -1.687 2.353 14.113 1.00 94.81 101 HIS A O 1
ATOM 761 N N . GLY A 1 102 ? -1.970 1.690 16.232 1.00 94.12 102 GLY A N 1
ATOM 762 C CA . GLY A 1 102 ? -1.875 3.018 16.837 1.00 94.12 102 GLY A CA 1
ATOM 763 C C . GLY A 1 102 ? -3.208 3.602 17.306 1.00 94.12 102 GLY A C 1
ATOM 764 O O . GLY A 1 102 ? -4.289 3.249 16.840 1.00 94.12 102 GLY A O 1
ATOM 765 N N . GLN A 1 103 ? -3.118 4.559 18.233 1.00 95.50 103 GLN A N 1
ATOM 766 C CA . GLN A 1 103 ? -4.272 5.127 18.941 1.00 95.50 103 GLN A CA 1
ATOM 767 C C . GLN A 1 103 ? -5.301 5.786 18.006 1.00 95.50 103 GLN A C 1
ATOM 769 O O . GLN A 1 103 ? -6.495 5.772 18.280 1.00 95.50 103 GLN A O 1
ATOM 774 N N . LYS A 1 104 ? -4.863 6.349 16.872 1.00 93.31 104 LYS A N 1
ATOM 775 C CA . LYS A 1 104 ? -5.775 6.956 15.887 1.00 93.31 104 LYS A CA 1
ATOM 776 C C . LYS A 1 104 ? -6.635 5.919 15.161 1.00 93.31 104 LYS A C 1
ATOM 778 O O . LYS A 1 104 ? -7.783 6.218 14.834 1.00 93.31 104 LYS A O 1
ATOM 783 N N . VAL A 1 105 ? -6.097 4.724 14.907 1.00 93.69 105 VAL A N 1
ATOM 784 C CA . VAL A 1 105 ? -6.858 3.620 14.303 1.00 93.69 105 VAL A CA 1
ATOM 785 C C . VAL A 1 105 ? -7.902 3.127 15.298 1.00 93.69 105 VAL A C 1
ATOM 787 O O . VAL A 1 105 ? -9.071 3.017 14.945 1.00 93.69 105 VAL A O 1
ATOM 790 N N . GLU A 1 106 ? -7.515 2.954 16.563 1.00 94.88 106 GLU A N 1
ATOM 791 C CA . GLU A 1 106 ? -8.437 2.593 17.646 1.00 94.88 106 GLU A CA 1
ATOM 792 C C . GLU A 1 106 ? -9.575 3.616 17.804 1.00 94.88 106 GLU A C 1
ATOM 794 O O . GLU A 1 106 ? -10.744 3.243 17.805 1.00 94.88 106 GLU A O 1
ATOM 799 N N . GLN A 1 107 ? -9.258 4.915 17.852 1.00 95.88 107 GLN A N 1
ATOM 800 C CA . GLN A 1 107 ? -10.263 5.985 17.919 1.00 95.88 107 GLN A CA 1
ATOM 801 C C . GLN A 1 107 ? -11.236 5.948 16.732 1.00 95.88 107 GLN A C 1
ATOM 803 O O . GLN A 1 107 ? -12.435 6.165 16.908 1.00 95.88 107 GLN A O 1
ATOM 808 N N . SER A 1 108 ? -10.730 5.655 15.531 1.00 95.00 108 SER A N 1
ATOM 809 C CA . SER A 1 108 ? -11.548 5.559 14.317 1.00 95.00 108 SER A CA 1
ATOM 810 C C . SER A 1 108 ? -12.456 4.324 14.341 1.00 95.00 108 SER A C 1
ATOM 812 O O . SER A 1 108 ? -13.619 4.421 13.956 1.00 95.00 108 SER A O 1
ATOM 814 N N . ALA A 1 109 ? -11.963 3.192 14.854 1.00 95.69 109 ALA A N 1
ATOM 815 C CA . ALA A 1 109 ? -12.748 1.973 15.041 1.00 95.69 109 ALA A CA 1
ATOM 816 C C . ALA A 1 109 ? -13.881 2.175 16.059 1.00 95.69 109 ALA A C 1
ATOM 818 O O . ALA A 1 109 ? -15.033 1.847 15.775 1.00 95.69 109 ALA A O 1
A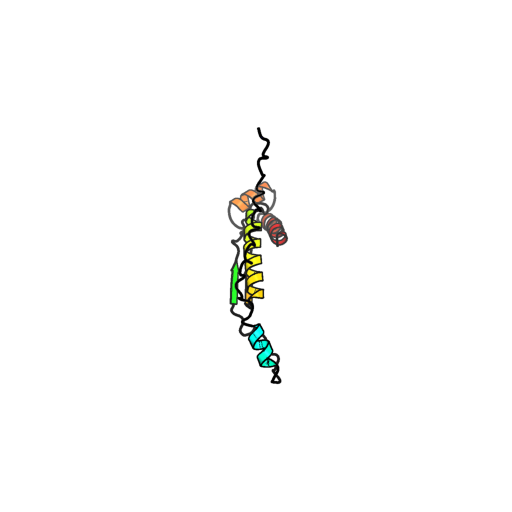TOM 819 N N . VAL A 1 110 ? -13.585 2.814 17.198 1.00 96.31 110 VAL A N 1
ATOM 820 C CA . VAL A 1 110 ? -14.591 3.171 18.213 1.00 96.31 110 VAL A CA 1
ATOM 821 C C . VAL A 1 110 ? -15.653 4.104 17.628 1.00 96.31 110 VAL A C 1
ATOM 823 O O . VAL A 1 110 ? -16.843 3.873 17.832 1.00 96.31 110 VAL A O 1
ATOM 826 N N . ALA A 1 111 ? -15.249 5.119 16.857 1.00 95.69 111 ALA A N 1
ATOM 827 C CA . ALA A 1 111 ? -16.183 6.026 16.186 1.00 95.69 111 ALA A CA 1
ATOM 828 C C . ALA A 1 111 ? -17.063 5.316 15.138 1.00 95.69 111 ALA A C 1
ATOM 830 O O . ALA A 1 111 ? -18.189 5.747 14.895 1.00 95.69 111 ALA A O 1
ATOM 831 N N . ALA A 1 112 ? -16.568 4.228 14.542 1.00 94.44 112 ALA A N 1
ATOM 832 C CA . ALA A 1 112 ? -17.306 3.385 13.604 1.00 94.44 112 ALA A CA 1
ATOM 833 C C . ALA A 1 112 ? -18.158 2.293 14.285 1.00 94.44 112 ALA A C 1
ATOM 835 O O . ALA A 1 112 ? -18.921 1.616 13.600 1.00 94.44 112 ALA A O 1
ATOM 836 N N . GLY A 1 113 ? -18.054 2.108 15.608 1.00 96.94 113 GLY A N 1
ATOM 837 C CA . GLY A 1 113 ? -18.738 1.027 16.327 1.00 96.94 113 GLY A CA 1
ATOM 838 C C . GLY A 1 113 ? -18.183 -0.373 16.023 1.00 96.94 113 GLY A C 1
ATOM 839 O O . GLY A 1 113 ? -18.897 -1.362 16.176 1.00 96.94 113 GLY A O 1
ATOM 840 N N . GLU A 1 114 ? -16.926 -0.463 15.581 1.00 96.75 114 GLU A N 1
ATOM 841 C CA . GLU A 1 114 ? -16.251 -1.699 15.173 1.00 96.75 114 GLU A CA 1
ATOM 842 C C . GLU A 1 114 ? -15.094 -2.039 16.131 1.00 96.75 114 GLU A C 1
ATOM 844 O O . GLU A 1 114 ? -14.540 -1.170 16.808 1.00 96.75 114 GLU A O 1
ATOM 849 N N . THR A 1 115 ? -14.681 -3.310 16.182 1.00 97.19 115 THR A N 1
ATOM 850 C CA . THR A 1 115 ? -13.411 -3.666 16.837 1.00 97.19 115 THR A CA 1
ATOM 851 C C . THR A 1 115 ? -12.232 -3.170 15.986 1.00 97.19 115 THR A C 1
ATOM 853 O O . THR A 1 115 ? -12.366 -3.109 14.760 1.00 97.19 115 THR A O 1
ATOM 856 N N . PRO A 1 116 ? -11.056 -2.865 16.575 1.00 95.31 116 PRO A N 1
ATOM 857 C CA . PRO A 1 116 ? -9.893 -2.417 15.804 1.00 95.31 116 PRO A CA 1
ATOM 858 C C . PRO A 1 116 ? -9.512 -3.361 14.656 1.00 95.31 116 PRO A C 1
ATOM 860 O O . PRO A 1 116 ? -9.241 -2.894 13.555 1.00 95.31 116 PRO A O 1
ATOM 863 N N . GLN A 1 117 ? -9.572 -4.679 14.886 1.00 96.38 117 GLN A N 1
ATOM 864 C CA . GLN A 1 117 ? -9.295 -5.683 13.856 1.00 96.38 117 GLN A CA 1
ATOM 865 C C . GLN A 1 117 ? -10.309 -5.612 12.707 1.00 96.38 117 GLN A C 1
ATOM 867 O O . GLN A 1 117 ? -9.911 -5.516 11.553 1.00 96.38 117 GLN A O 1
ATOM 872 N N . ALA A 1 118 ? -11.613 -5.604 13.011 1.00 97.06 118 ALA A N 1
ATOM 873 C CA . ALA A 1 118 ? -12.650 -5.559 11.979 1.00 97.06 118 ALA A CA 1
ATOM 874 C C . ALA A 1 118 ? -12.579 -4.265 11.151 1.00 97.06 118 ALA A C 1
ATOM 876 O O . ALA A 1 118 ? -12.745 -4.290 9.930 1.00 97.06 118 ALA A O 1
ATOM 877 N N . PHE A 1 119 ? -12.278 -3.145 11.812 1.00 96.19 119 PHE A N 1
ATOM 878 C CA . PHE A 1 119 ? -12.077 -1.857 11.161 1.00 96.19 119 PHE A CA 1
ATOM 879 C C . PHE A 1 119 ? -10.860 -1.876 10.229 1.00 96.19 119 PHE A C 1
ATOM 881 O O . PHE A 1 119 ? -10.970 -1.482 9.065 1.00 96.19 119 PHE A O 1
ATOM 888 N N . ALA A 1 120 ? -9.719 -2.379 10.713 1.00 96.19 120 ALA A N 1
ATOM 889 C CA . ALA A 1 120 ? -8.507 -2.527 9.917 1.00 96.19 120 ALA A CA 1
ATOM 890 C C . ALA A 1 120 ? -8.737 -3.445 8.708 1.00 96.19 120 ALA A C 1
ATOM 892 O O . ALA A 1 120 ? -8.433 -3.042 7.587 1.00 96.19 120 ALA A O 1
ATOM 893 N N . ASP A 1 121 ? -9.365 -4.609 8.894 1.00 96.38 121 ASP A N 1
ATOM 894 C CA . ASP A 1 121 ? -9.672 -5.560 7.819 1.00 96.38 121 ASP A CA 1
ATOM 895 C C . ASP A 1 121 ? -10.532 -4.916 6.721 1.00 96.38 121 ASP A C 1
ATOM 897 O O . ASP A 1 121 ? -10.228 -5.029 5.525 1.00 96.38 121 ASP A O 1
ATOM 901 N N . ARG A 1 122 ? -11.583 -4.187 7.123 1.00 95.88 122 ARG A N 1
ATOM 902 C CA . ARG A 1 122 ? -12.492 -3.492 6.204 1.00 95.88 122 ARG A CA 1
ATOM 903 C C . ARG A 1 122 ? -11.775 -2.392 5.426 1.00 95.88 122 ARG A C 1
ATOM 905 O O . ARG A 1 122 ? -11.937 -2.302 4.210 1.00 95.88 122 ARG A O 1
ATOM 912 N N . VAL A 1 123 ? -10.996 -1.543 6.096 1.00 94.88 123 VAL A N 1
ATOM 913 C CA . VAL A 1 123 ? -10.287 -0.438 5.431 1.00 94.88 123 VAL A CA 1
ATOM 914 C C . VAL A 1 123 ? -9.148 -0.970 4.559 1.00 94.88 123 VAL A C 1
ATOM 916 O O . VAL A 1 123 ? -9.011 -0.545 3.413 1.00 94.88 123 VAL A O 1
ATOM 919 N N . SER A 1 124 ? -8.388 -1.955 5.030 1.00 95.06 124 SER A N 1
ATOM 920 C CA . SER A 1 124 ? -7.331 -2.633 4.270 1.00 95.06 124 SER A CA 1
ATOM 921 C C . SER A 1 124 ? -7.868 -3.235 2.965 1.00 95.06 124 SER A C 1
ATOM 923 O O . SER A 1 124 ? -7.254 -3.085 1.907 1.00 95.06 124 SER A O 1
ATOM 925 N N . ALA A 1 125 ? -9.081 -3.802 2.976 1.00 95.62 125 ALA A N 1
ATOM 926 C CA . ALA A 1 125 ? -9.747 -4.266 1.757 1.00 95.62 125 ALA A CA 1
ATOM 927 C C . ALA A 1 125 ? -9.977 -3.145 0.722 1.00 95.62 125 ALA A C 1
ATOM 929 O O . ALA A 1 125 ? -9.830 -3.386 -0.476 1.00 95.62 125 ALA A O 1
ATOM 930 N N . THR A 1 126 ? -10.263 -1.912 1.156 1.00 94.50 126 THR A N 1
ATOM 931 C CA . THR A 1 126 ? -10.407 -0.772 0.230 1.00 94.50 126 THR A CA 1
ATOM 932 C C . THR A 1 126 ? -9.079 -0.362 -0.412 1.00 94.50 126 THR A C 1
ATOM 934 O O . THR A 1 126 ? -9.062 0.006 -1.583 1.00 94.50 126 THR A O 1
ATOM 937 N N . PHE A 1 127 ? -7.956 -0.489 0.305 1.00 93.81 127 PHE A N 1
ATOM 938 C CA . PHE A 1 127 ? -6.619 -0.274 -0.260 1.00 93.81 127 PHE A CA 1
ATOM 939 C C . PHE A 1 127 ? -6.228 -1.371 -1.253 1.00 93.81 127 PHE A C 1
ATOM 941 O O . PHE A 1 127 ? -5.613 -1.071 -2.272 1.00 93.81 127 PHE A O 1
ATOM 948 N N . ARG A 1 128 ? -6.631 -2.626 -1.012 1.00 92.62 128 ARG A N 1
ATOM 949 C CA . ARG A 1 128 ? -6.426 -3.719 -1.980 1.00 92.62 128 ARG A CA 1
ATOM 950 C C . ARG A 1 128 ? -7.171 -3.484 -3.294 1.00 92.62 128 ARG A C 1
ATOM 952 O O . ARG A 1 128 ? -6.662 -3.877 -4.331 1.00 92.62 128 ARG A O 1
ATOM 959 N N . ALA A 1 129 ? -8.334 -2.833 -3.254 1.00 90.88 129 ALA A N 1
ATOM 960 C CA . ALA A 1 129 ? -9.118 -2.497 -4.444 1.00 90.88 129 ALA A CA 1
ATOM 961 C C . ALA A 1 129 ? -8.606 -1.260 -5.213 1.00 90.88 129 ALA A C 1
ATOM 963 O O . ALA A 1 129 ? -9.156 -0.925 -6.261 1.00 90.88 129 ALA A O 1
ATOM 964 N N . LEU A 1 130 ? -7.601 -0.547 -4.688 1.00 81.75 130 LEU A N 1
ATOM 965 C CA . LEU A 1 130 ? -7.006 0.624 -5.343 1.00 81.75 130 LEU A CA 1
ATOM 966 C C . LEU A 1 130 ? -6.024 0.242 -6.469 1.00 81.75 130 LEU A C 1
ATOM 968 O O . LEU A 1 130 ? -5.753 1.077 -7.335 1.00 81.75 130 LEU A O 1
ATOM 972 N N . GLY A 1 131 ? -5.473 -0.976 -6.428 1.00 64.12 131 GLY A N 1
ATOM 973 C CA . GLY A 1 131 ? -4.524 -1.527 -7.407 1.00 64.12 131 GLY A CA 1
ATOM 974 C C . GLY A 1 131 ? -5.078 -2.727 -8.162 1.00 64.12 131 GLY A C 1
ATOM 975 O O . GLY A 1 131 ? -4.327 -3.228 -9.027 1.00 64.12 131 GLY A O 1
#

Radius of gyration: 28.68 Å; chains: 1; bounding box: 42×87×77 Å

Foldseek 3Di:
DDDDDDPPPPPPDDPPPDDPPPPPVLPPPVVVVVVVPPPDDDDPDPLLPPAAADEEEAPAAELLDADDPVLLVRVVVRVVVQVVSVSSRHRYDYDYHHDQDDPSLCVSCVVVVHHSVVSSVVRRVNSVVSD

=== Feature glossary ===
Key to the feature types in this record:

pLDDT. pLDDT is the predicted lDDT-Cα score: AlphaFold's confidence that the local environment of each residue (all inter-atomic distances within 15 Å) is correctly placed. It is a per-residue number between 0 and 100, with higher meaning more reliable.

Radius of gyration, Cα contacts, bounding box. The geometric summary reports three shape descriptors. Rg (radius of gyration) measures how spread out the Cα atoms are about their centre of mass; compact globular proteins have small Rg, elongated or unfolded ones large. Cα contacts (<8 Å, |i−j|>4) count long-range residue pairs in spatial proximity — high for tightly packed folds, near zero for rods or random coil. The bounding-box extents give the protein's footprint along x, y, z in Å.

Backbone torsions (φ/ψ). Backbone dihedral angles. Every residue except chain termini has a φ (preceding-C → N → Cα → C) and a ψ (N → Cα → C → next-N). They are reported in degrees following the IUPAC sign convention. Secondary structure is essentially a statement about which (φ, ψ) basin each residue occupies.

Contact-map, Ramachandran, and PAE plots. Plot images: a contact map (which residues are close in 3D, as an N×N binary image), a Ramachandran scatter (backbone torsion angles, revealing secondary-structur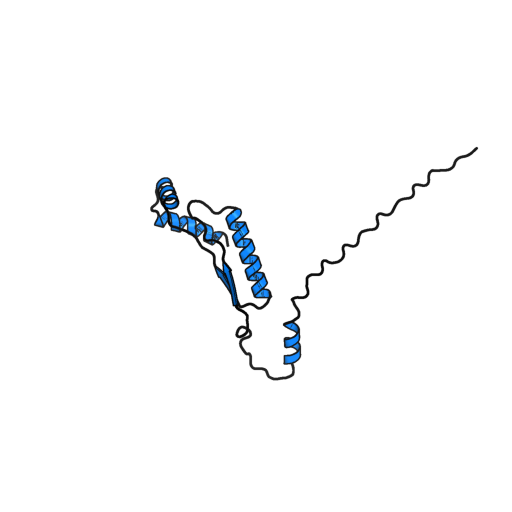e composition at a glance), and — for AlphaFold structures — a PAE heatmap (pairwise prediction confidence).

Predicted aligned error. Predicted Aligned Error (PAE) is an AlphaFold confidence matrix: entry (i, j) is the expected error in the position of residue j, in ångströms, when the prediction is superimposed on the true structure at residue i. Low PAE within a block of residues means that block is internally rigid and well-predicted; high PAE between two blocks means their relative placement is uncertain even if each block individually is confident.

Secondary structure (3-state, P-SEA). Three-state secondary structure (P-SEA) collapses the eight DSSP classes into helix (a), strand (b), and coil (c). P-SEA assigns these from Cα geometry alone — distances and angles — without requiring backbone oxygens, so it works on any Cα trace.

Solvent-accessible surface area. Solvent-accessible surface area (SASA) is the area in Å² traced out by the centre of a 1.4 Å probe sphere (a water molecule) rolled over the protein's van der Waals surface (Shrake–Rupley / Lee–Richards construction). Buried residues have near-zero SASA; fully exposed residues can exceed 200 Å². The total SASA scales roughly with the number of surface residues.

Foldseek 3Di. The Foldseek 3Di string encodes local tertiary geometry as a 20-letter alphabet — one character per residue — derived from the relative positions of nearby Cα atoms. Unlike the amino-acid sequence, 3Di is a direct function of the 3D structure, so two proteins with the same fold have similar 3Di strings even at low sequence identity.

B-factor. For experimental (PDB) structures, the B-factor (temperature factor) quantifies the positional spread of each atom in the crystal — a combination of thermal vibration and static disorder — in units of Å². High B-factors mark flexible loops or poorly resolved regions; low B-factors mark the rigid, well-ordered core.

mmCIF coordinates. The mmCIF block holds the 3D Cartesian coordinates of each backbone atom (N, Cα, C, O) in ångströms. mmCIF is the PDB's canonical archive format — a tagged-loop text representation of the atomic model.

InterPro / GO / CATH / organism. Functional annotations link the protein to curated databases. InterPro entries identify conserved domains and families by matching the sequence against member-database signatures (Pfam, PROSITE, CDD, …). Gene Ontology (GO) terms describe molecular function, biological process, and cellular component in a controlled vocabulary. CATH places the structure in a hierarchical fold classification (Class/Architecture/Topology/Homologous-superfamily). The organism is the source species.

Rendered structure images. Structure images are PyMOL renders from six orthogonal camera directions. Cartoon representation draws helices as coils and strands as arrows; sticks shows the backbone as bonds; surface shows the solvent-excluded envelope. Rainbow coloring maps sequence position to hue (blue→red, N→C); chain coloring assigns a distinct color per polypeptide.

Sequence. This is the polypeptide sequence — one letter per residue, N-terminus first. Length ranges from a few dozen residues for small domains to over a thousand for large multi-domain proteins.

Secondary structure (8-state, DSSP). The SS8 string is DSSP's per-residue secondary-structure call. α-helix (H) means an i→i+4 H-bond ladder; β-strand (E) means the residue participates in a β-sheet; 3₁₀ (G) and π (I) are tighter and wider helices; T/S are turns/bends; '-' is loop.

Nearest PDB structures. Structural nearest neighbors (via Foldseek easy-search vs the PDB). Reported per hit: target PDB id, E-value, and alignment TM-score. A TM-score above ~0.5 is the conventional threshold for 'same fold'.